Protein AF-A0A529Q2B0-F1 (afdb_monomer_lite)

Radius of gyration: 14.75 Å; chains: 1; bounding box: 33×18×42 Å

Sequence (58 aa):
AETPGVIDDPIRPGEFAEVDPFLTPAGALRTTPADLMLESPGISGLDGFFAARMRRAG

Foldseek 3Di:
DDDPQKAFDAADPPNDPPQNVQQDPRRKGFDWQVPFDDPDPVPGGDDTDIGTDMDGHD

pLDDT: mean 95.32, std 5.42, range [61.78, 98.25]

Secondary structure (DSSP, 8-state):
---TTEEE-PPPTTSSTTTGGGB-TTS-EE--GGG---SSGGG--PPP-EE--EEE--

Structure (mmCIF, N/CA/C/O backbone):
data_AF-A0A529Q2B0-F1
#
_entry.id   AF-A0A529Q2B0-F1
#
loop_
_atom_site.group_PDB
_atom_site.id
_atom_site.type_symbol
_atom_site.label_atom_id
_atom_site.label_alt_id
_atom_site.label_comp_id
_atom_site.label_asym_id
_atom_site.label_entity_id
_atom_site.label_seq_id
_atom_site.pdbx_PDB_ins_code
_atom_site.Cartn_x
_atom_site.Cartn_y
_atom_site.Cartn_z
_atom_site.occupancy
_atom_site.B_iso_or_equiv
_atom_site.auth_seq_id
_atom_site.auth_comp_id
_atom_site.auth_asym_id
_atom_site.auth_atom_id
_atom_site.pdbx_PDB_model_num
ATOM 1 N N . ALA A 1 1 ? 1.241 8.368 18.737 1.00 61.78 1 ALA A N 1
ATOM 2 C CA . ALA A 1 1 ? 0.277 9.138 19.545 1.00 61.78 1 ALA A CA 1
ATOM 3 C C . ALA A 1 1 ? -1.051 8.406 19.479 1.00 61.78 1 ALA A C 1
ATOM 5 O O . ALA A 1 1 ? -1.477 8.088 18.376 1.00 61.78 1 ALA A O 1
ATOM 6 N N . GLU A 1 2 ? -1.659 8.085 20.617 1.00 81.88 2 GLU A N 1
ATOM 7 C CA . GLU A 1 2 ? -2.995 7.480 20.653 1.00 81.88 2 GLU A CA 1
ATOM 8 C C . GLU A 1 2 ? -4.051 8.584 20.548 1.00 81.88 2 GLU A C 1
ATOM 10 O O . GLU A 1 2 ? -3.915 9.631 21.182 1.00 81.88 2 GLU A O 1
ATOM 15 N N . THR A 1 3 ? -5.081 8.371 19.725 1.00 92.06 3 THR A N 1
ATOM 16 C CA . THR A 1 3 ? -6.204 9.309 19.579 1.00 92.06 3 THR A CA 1
ATOM 17 C C . THR A 1 3 ? -7.454 8.661 20.171 1.00 92.06 3 THR A C 1
ATOM 19 O O . THR A 1 3 ? -7.991 7.735 19.562 1.00 92.06 3 THR A O 1
ATOM 22 N N . PRO A 1 4 ? -7.929 9.110 21.348 1.00 93.94 4 PRO A N 1
ATOM 23 C CA . PRO A 1 4 ? -9.107 8.532 21.984 1.00 93.94 4 PRO A CA 1
ATOM 24 C C . PRO A 1 4 ? -10.321 8.530 21.048 1.00 93.94 4 PRO A C 1
ATOM 26 O O . PRO A 1 4 ? -10.618 9.530 20.393 1.00 93.94 4 PRO A O 1
ATOM 29 N N . GLY A 1 5 ? -11.028 7.401 20.986 1.00 94.94 5 GLY A N 1
ATOM 30 C CA . GLY A 1 5 ? -12.205 7.242 20.129 1.00 94.94 5 GLY A CA 1
ATOM 31 C C . GLY A 1 5 ? -11.898 7.051 18.639 1.00 94.94 5 GLY A C 1
ATOM 32 O O . GLY A 1 5 ? -12.814 7.131 17.824 1.00 94.94 5 GLY A O 1
ATOM 33 N N . VAL A 1 6 ? -10.643 6.798 18.262 1.00 96.25 6 VAL A N 1
ATOM 34 C CA . VAL A 1 6 ? -10.241 6.370 16.915 1.00 96.25 6 VAL A CA 1
ATOM 35 C C . VAL A 1 6 ? -9.594 4.995 17.029 1.00 96.25 6 VAL A C 1
ATOM 37 O O . VAL A 1 6 ? -8.751 4.782 17.896 1.00 96.25 6 VAL A O 1
ATOM 40 N N . ILE A 1 7 ? -10.008 4.063 16.178 1.00 96.06 7 ILE A N 1
ATOM 41 C CA . ILE A 1 7 ? -9.517 2.683 16.166 1.00 96.06 7 ILE A CA 1
ATOM 42 C C . ILE A 1 7 ? -9.157 2.250 14.746 1.00 96.06 7 ILE A C 1
ATOM 44 O O . ILE A 1 7 ? -9.711 2.780 13.777 1.00 96.06 7 ILE A O 1
ATOM 48 N N . ASP A 1 8 ? -8.255 1.276 14.643 1.00 95.62 8 ASP A N 1
ATOM 49 C CA . ASP A 1 8 ? -7.833 0.708 13.364 1.00 95.62 8 ASP A CA 1
ATOM 50 C C . ASP A 1 8 ? -9.020 0.062 12.632 1.00 95.62 8 ASP A C 1
ATOM 52 O O . ASP A 1 8 ? -9.847 -0.641 13.224 1.00 95.62 8 ASP A O 1
ATOM 56 N N . ASP A 1 9 ? -9.091 0.293 11.323 1.00 97.38 9 ASP A N 1
ATOM 57 C CA . ASP A 1 9 ? -10.022 -0.369 10.411 1.00 97.38 9 ASP A CA 1
ATOM 58 C C . ASP A 1 9 ? -9.238 -0.891 9.197 1.00 97.38 9 ASP A C 1
ATOM 60 O O . ASP A 1 9 ? -9.280 -0.285 8.122 1.00 97.38 9 ASP A O 1
ATOM 64 N N . PRO A 1 10 ? -8.446 -1.965 9.374 1.00 98.06 10 PRO A N 1
ATOM 65 C CA . PRO A 1 10 ? -7.508 -2.434 8.361 1.00 98.06 10 PRO A CA 1
ATOM 66 C C . PRO A 1 10 ? -8.218 -2.786 7.052 1.00 98.06 10 PRO A C 1
ATOM 68 O O . PRO A 1 10 ? -9.335 -3.313 7.051 1.00 98.06 10 PRO A O 1
ATOM 71 N N . ILE A 1 11 ? -7.558 -2.502 5.929 1.00 98.25 11 ILE A N 1
ATOM 72 C CA . ILE A 1 11 ? -8.028 -2.923 4.607 1.00 98.25 11 ILE A CA 1
ATOM 73 C C . ILE A 1 11 ? -7.851 -4.437 4.503 1.00 98.25 11 ILE A C 1
ATOM 75 O O . ILE A 1 11 ? -6.781 -4.968 4.813 1.00 98.25 11 ILE A O 1
ATOM 79 N N . ARG A 1 12 ? -8.909 -5.137 4.088 1.00 97.81 12 ARG A N 1
ATOM 80 C CA . ARG A 1 12 ? -8.870 -6.590 3.888 1.00 97.81 12 ARG A CA 1
ATOM 81 C C . ARG A 1 12 ? -8.434 -6.929 2.457 1.00 97.81 12 ARG A C 1
ATOM 83 O O . ARG A 1 12 ? -8.795 -6.194 1.538 1.00 97.81 12 ARG A O 1
ATOM 90 N N . PRO A 1 13 ? -7.735 -8.058 2.240 1.00 97.62 13 PRO A N 1
ATOM 91 C CA . PRO A 1 13 ? -7.502 -8.567 0.892 1.00 97.62 13 PRO A CA 1
ATOM 92 C C . PRO A 1 13 ? -8.818 -8.727 0.120 1.00 97.62 13 PRO A C 1
ATOM 94 O O . PRO A 1 13 ? -9.810 -9.207 0.677 1.00 97.62 13 PRO A O 1
ATOM 97 N N . GLY A 1 14 ? -8.834 -8.305 -1.141 1.00 97.56 14 GLY A N 1
ATOM 98 C CA . GLY A 1 14 ? -10.000 -8.331 -2.022 1.00 97.56 14 GLY A CA 1
ATOM 99 C C . GLY A 1 14 ? -11.050 -7.249 -1.748 1.00 97.56 14 GLY A C 1
ATOM 100 O O . GLY A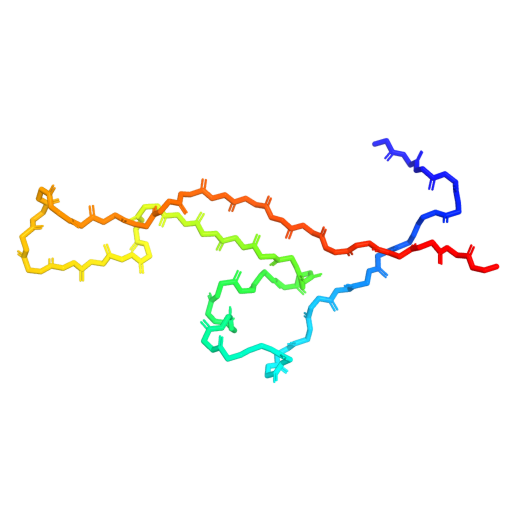 1 14 ? -12.070 -7.214 -2.432 1.00 97.56 14 GLY A O 1
ATOM 101 N N . GLU A 1 15 ? -10.833 -6.361 -0.774 1.00 97.94 15 GLU A N 1
ATOM 102 C CA . GLU A 1 15 ? -11.754 -5.251 -0.498 1.00 97.94 15 GLU A CA 1
ATOM 103 C C . GLU A 1 15 ? -11.723 -4.183 -1.603 1.00 97.94 15 GLU A C 1
ATOM 105 O O . GLU A 1 15 ? -12.756 -3.605 -1.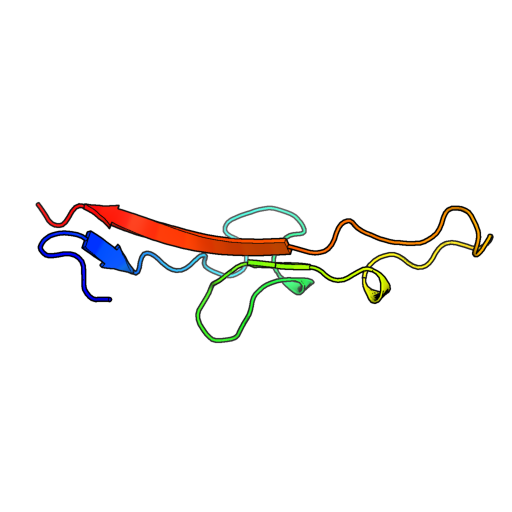940 1.00 97.94 15 GLU A O 1
ATOM 110 N N . PHE A 1 16 ? -10.548 -3.962 -2.200 1.00 96.19 16 PHE A N 1
ATOM 111 C CA . PHE A 1 16 ? -10.345 -3.079 -3.345 1.00 96.19 16 PHE A CA 1
ATOM 112 C C . PHE A 1 16 ? -9.614 -3.835 -4.454 1.00 96.19 16 PHE A C 1
ATOM 114 O O . PHE A 1 16 ? -8.707 -4.624 -4.188 1.00 96.19 16 PHE A O 1
ATOM 121 N N . ALA A 1 17 ? -9.988 -3.578 -5.706 1.00 95.44 17 ALA A N 1
ATOM 122 C CA . ALA A 1 17 ? -9.299 -4.163 -6.848 1.00 95.44 17 ALA A CA 1
ATOM 123 C C . ALA A 1 17 ? -7.832 -3.704 -6.889 1.00 95.44 17 ALA A C 1
ATOM 125 O O . ALA A 1 17 ? -7.547 -2.533 -6.649 1.00 95.44 17 ALA A O 1
ATOM 126 N N . GLU A 1 18 ? -6.924 -4.634 -7.202 1.00 92.69 18 GLU A N 1
ATOM 127 C CA . GLU A 1 18 ? -5.496 -4.378 -7.475 1.00 92.69 18 GLU A CA 1
ATOM 128 C C . GLU A 1 18 ? -4.675 -3.820 -6.296 1.00 92.69 18 GLU A C 1
ATOM 130 O O . GLU A 1 18 ? -3.484 -3.555 -6.434 1.00 92.69 18 GLU A O 1
ATOM 135 N N . VAL A 1 19 ? -5.278 -3.695 -5.113 1.00 95.81 19 VAL A N 1
ATOM 136 C CA . VAL A 1 19 ? -4.635 -3.140 -3.914 1.00 95.81 19 VAL A CA 1
ATOM 137 C C . VAL A 1 19 ? -3.849 -4.184 -3.122 1.00 95.81 19 VAL A C 1
ATOM 139 O O . VAL A 1 19 ? -2.853 -3.839 -2.488 1.00 95.81 19 VAL A O 1
ATOM 142 N N . ASP A 1 20 ? -4.263 -5.451 -3.166 1.00 97.56 20 ASP A N 1
ATOM 143 C CA . ASP A 1 20 ? -3.696 -6.538 -2.357 1.00 97.56 20 ASP A CA 1
ATOM 144 C C . ASP A 1 20 ? -2.156 -6.618 -2.357 1.00 97.56 20 ASP A C 1
ATOM 146 O O . ASP A 1 20 ? -1.590 -6.794 -1.275 1.00 97.56 20 ASP A O 1
ATOM 150 N N . PRO A 1 21 ? -1.443 -6.437 -3.491 1.00 96.75 21 PRO A N 1
ATOM 151 C CA . PRO A 1 21 ? 0.023 -6.463 -3.507 1.00 96.75 21 PRO A CA 1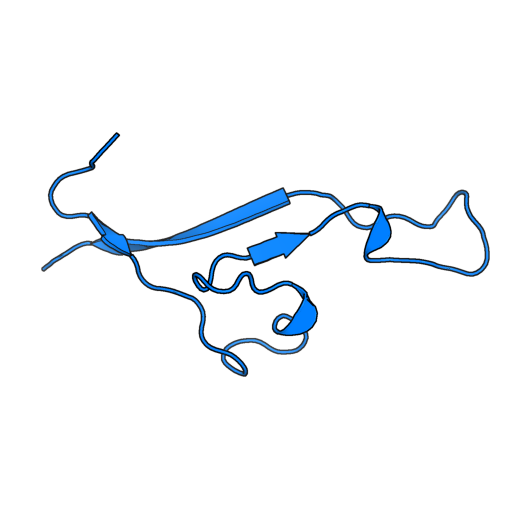
ATOM 152 C C . PRO A 1 21 ? 0.686 -5.369 -2.657 1.00 96.75 21 PRO A C 1
ATOM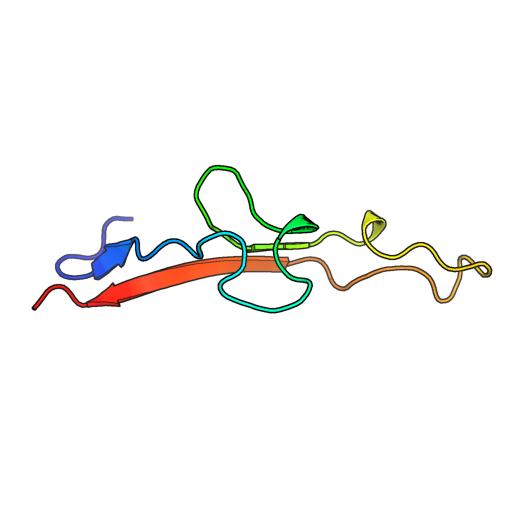 154 O O . PRO A 1 21 ? 1.833 -5.526 -2.246 1.00 96.75 21 PRO A O 1
ATOM 157 N N . PHE A 1 22 ? -0.028 -4.275 -2.383 1.00 97.56 22 PHE A N 1
ATOM 158 C CA . PHE A 1 22 ? 0.455 -3.118 -1.624 1.00 97.56 22 PHE A CA 1
ATOM 159 C C . PHE A 1 22 ? 0.033 -3.153 -0.150 1.00 97.56 22 PHE A C 1
ATOM 161 O O . PHE A 1 22 ? 0.323 -2.218 0.605 1.00 97.56 22 PHE A O 1
ATOM 168 N N . LEU A 1 23 ? -0.670 -4.206 0.284 1.00 98.06 23 LEU A N 1
ATOM 169 C CA . LEU A 1 23 ? -1.077 -4.355 1.675 1.00 98.06 23 LEU A CA 1
ATOM 170 C C . LEU A 1 23 ? 0.086 -4.846 2.538 1.00 98.06 23 LEU A C 1
ATOM 172 O O . LEU A 1 23 ? 0.692 -5.892 2.317 1.00 98.06 23 LEU A O 1
ATOM 176 N N . THR A 1 24 ? 0.358 -4.097 3.599 1.00 97.88 24 THR A N 1
ATOM 177 C CA . THR A 1 24 ? 1.189 -4.573 4.708 1.00 97.88 24 THR A CA 1
ATOM 178 C C . THR A 1 24 ? 0.457 -5.662 5.507 1.00 97.88 24 THR A C 1
ATOM 180 O O . THR A 1 24 ? -0.775 -5.712 5.487 1.00 97.88 24 THR A O 1
ATOM 183 N N . PRO A 1 25 ? 1.162 -6.473 6.323 1.00 97.00 25 PRO A N 1
ATOM 184 C CA . PRO A 1 25 ? 0.513 -7.445 7.211 1.00 97.00 25 PRO A CA 1
ATOM 185 C C . PRO A 1 25 ? -0.495 -6.835 8.201 1.00 97.00 25 PRO A C 1
ATOM 187 O O . PRO A 1 25 ? -1.363 -7.541 8.703 1.00 97.00 25 PRO A O 1
ATOM 190 N N . ALA A 1 26 ? -0.387 -5.532 8.484 1.00 96.75 26 ALA A N 1
ATOM 191 C CA . ALA A 1 26 ? -1.306 -4.797 9.351 1.00 96.75 26 ALA A CA 1
ATOM 192 C C . ALA A 1 26 ? -2.534 -4.225 8.609 1.00 96.75 26 ALA A C 1
ATOM 194 O O . ALA A 1 26 ? -3.345 -3.543 9.226 1.00 96.75 26 ALA A O 1
ATOM 195 N N . GLY A 1 27 ? -2.674 -4.451 7.297 1.00 97.88 27 GLY A N 1
ATOM 196 C CA . GLY A 1 27 ? -3.790 -3.925 6.498 1.00 97.88 27 GLY A CA 1
ATOM 197 C C . GLY A 1 27 ? -3.692 -2.431 6.167 1.00 97.88 27 GLY A C 1
ATOM 198 O O . GLY A 1 27 ? -4.685 -1.821 5.772 1.00 97.88 27 GLY A O 1
ATOM 199 N N . ALA A 1 28 ? -2.512 -1.827 6.333 1.00 98.19 28 ALA A N 1
ATOM 200 C CA . ALA A 1 28 ? -2.194 -0.511 5.779 1.00 98.19 28 ALA A CA 1
ATOM 201 C C . ALA A 1 28 ? -1.694 -0.638 4.333 1.00 98.19 28 ALA A C 1
ATOM 203 O O . ALA A 1 28 ? -1.064 -1.641 3.987 1.00 98.19 28 ALA A O 1
ATOM 204 N N . LEU A 1 29 ? -1.922 0.398 3.528 1.00 97.94 29 LEU A N 1
ATOM 205 C CA . LEU A 1 29 ? -1.435 0.513 2.159 1.00 97.94 29 LEU A CA 1
ATOM 206 C C . LEU A 1 29 ? -0.028 1.110 2.148 1.00 97.94 29 LEU A C 1
ATOM 208 O O . LEU A 1 29 ? 0.218 2.137 2.790 1.00 97.94 29 LEU A O 1
ATOM 212 N N . ARG A 1 30 ? 0.885 0.498 1.396 1.00 98.19 30 ARG A N 1
ATOM 213 C CA . ARG A 1 30 ? 2.226 1.031 1.183 1.00 98.19 30 ARG A CA 1
ATOM 214 C C . ARG A 1 30 ? 2.674 0.803 -0.251 1.00 98.19 30 ARG A C 1
ATOM 216 O O . ARG A 1 30 ? 2.786 -0.338 -0.681 1.00 98.19 30 ARG A O 1
ATOM 223 N N . THR A 1 31 ? 3.009 1.892 -0.926 1.00 97.81 31 THR A N 1
ATOM 224 C CA . THR A 1 31 ? 3.635 1.881 -2.248 1.00 97.81 31 THR A CA 1
ATOM 225 C C . THR A 1 31 ? 5.043 2.462 -2.171 1.00 97.81 31 THR A C 1
ATOM 227 O O . THR A 1 31 ? 5.406 3.212 -1.257 1.00 97.81 31 THR A O 1
ATOM 230 N N . THR A 1 32 ? 5.859 2.116 -3.150 1.00 96.69 32 THR A N 1
ATOM 231 C CA . THR A 1 32 ? 7.238 2.541 -3.324 1.00 96.69 32 THR A CA 1
ATOM 232 C C . THR A 1 32 ? 7.507 2.783 -4.809 1.00 96.69 32 THR A C 1
ATOM 234 O O . THR A 1 32 ? 6.860 2.173 -5.660 1.00 96.69 32 THR A O 1
ATOM 237 N N . PRO A 1 33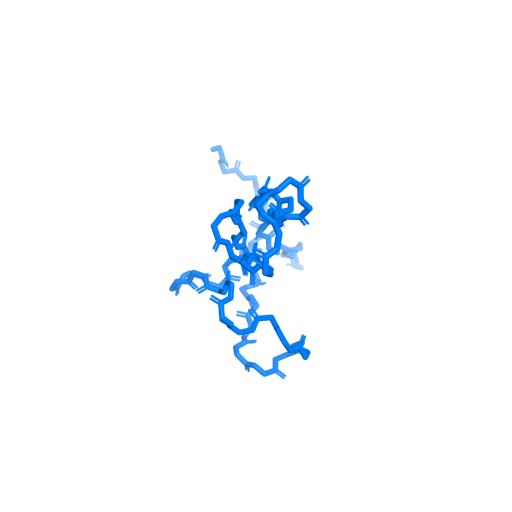 ? 8.527 3.581 -5.157 1.00 96.25 33 PRO A N 1
ATOM 238 C CA . PRO A 1 33 ? 8.944 3.720 -6.550 1.00 96.25 33 PRO A CA 1
ATOM 239 C C . PRO A 1 33 ? 9.286 2.394 -7.240 1.00 96.25 33 PRO A C 1
ATOM 241 O O . PRO A 1 33 ? 9.159 2.292 -8.453 1.00 96.25 33 PRO A O 1
ATOM 244 N N . ALA A 1 34 ? 9.681 1.359 -6.496 1.00 95.00 34 ALA A N 1
ATOM 245 C CA . ALA A 1 34 ? 10.006 0.060 -7.077 1.00 95.00 34 ALA A CA 1
ATOM 246 C C . ALA A 1 34 ? 8.772 -0.739 -7.542 1.00 95.00 34 ALA A C 1
ATOM 248 O O . ALA A 1 34 ? 8.933 -1.725 -8.258 1.00 95.00 34 ALA A O 1
ATOM 249 N N . ASP A 1 35 ? 7.564 -0.317 -7.164 1.00 95.38 35 ASP A N 1
ATOM 250 C CA . ASP A 1 35 ? 6.329 -1.069 -7.404 1.00 95.38 35 ASP A CA 1
ATOM 251 C C . ASP A 1 35 ? 5.770 -0.919 -8.827 1.00 95.38 35 ASP A C 1
ATOM 253 O O . ASP A 1 35 ? 4.868 -1.658 -9.217 1.00 95.38 35 ASP A O 1
ATOM 257 N N . LEU A 1 36 ? 6.321 -0.004 -9.631 1.00 95.38 36 LEU A N 1
ATOM 258 C CA . LEU A 1 36 ? 6.004 0.118 -11.053 1.00 95.38 36 LEU A CA 1
ATOM 259 C C . LEU A 1 36 ? 7.286 0.135 -11.879 1.00 95.38 36 LEU A C 1
ATOM 261 O O . LEU A 1 36 ? 7.971 1.154 -11.983 1.00 95.38 36 LEU A O 1
ATOM 265 N N . MET A 1 37 ? 7.574 -0.999 -12.510 1.00 95.50 37 MET A N 1
ATOM 266 C CA . MET A 1 37 ? 8.679 -1.148 -13.451 1.00 95.50 37 MET A CA 1
ATOM 267 C C . MET A 1 37 ? 8.134 -1.228 -14.876 1.00 95.50 37 MET A C 1
ATOM 269 O O . MET A 1 37 ? 7.483 -2.203 -15.244 1.00 95.50 37 MET A O 1
ATOM 273 N N . LEU A 1 38 ? 8.408 -0.198 -15.676 1.00 95.62 38 LEU A N 1
ATOM 274 C CA . LEU A 1 38 ? 8.128 -0.149 -17.110 1.00 95.62 38 LEU A CA 1
ATOM 275 C C . LEU A 1 38 ? 9.406 -0.431 -17.916 1.00 95.62 38 LEU A C 1
ATOM 277 O O . LEU A 1 38 ? 10.510 -0.461 -17.371 1.00 95.62 38 LEU A O 1
ATOM 281 N N . GLU A 1 39 ? 9.266 -0.596 -19.234 1.00 96.69 39 GLU A N 1
ATOM 282 C CA . GLU A 1 39 ? 10.405 -0.855 -20.130 1.00 96.69 39 GLU A CA 1
ATOM 283 C C . GLU A 1 39 ? 11.444 0.277 -20.119 1.00 96.69 39 GLU A C 1
ATOM 285 O O . GLU A 1 39 ? 12.643 0.034 -20.231 1.00 96.69 39 GLU A O 1
ATOM 290 N N . SER A 1 40 ? 10.986 1.525 -19.991 1.00 96.69 40 SER A N 1
ATOM 291 C CA . SER A 1 40 ? 11.838 2.713 -20.008 1.00 96.69 40 SER A CA 1
ATOM 292 C C . SER A 1 40 ? 12.039 3.255 -18.588 1.00 96.69 40 SER A C 1
ATOM 294 O O . SER A 1 40 ? 11.086 3.775 -18.008 1.00 96.69 40 SER A O 1
ATOM 296 N N . PRO A 1 41 ? 13.270 3.235 -18.033 1.00 93.50 41 PRO A N 1
ATOM 297 C CA . PRO A 1 41 ? 13.518 3.632 -16.644 1.00 93.50 41 PRO A CA 1
ATOM 298 C C . PRO A 1 41 ? 13.069 5.055 -16.296 1.00 93.50 41 PRO A C 1
ATOM 300 O O . PRO A 1 41 ? 12.656 5.304 -15.172 1.00 93.50 41 PRO A O 1
ATOM 303 N N . GLY A 1 42 ? 13.128 5.984 -17.256 1.00 94.69 42 GLY A N 1
ATOM 304 C CA . GLY A 1 42 ? 12.747 7.386 -17.045 1.00 94.69 42 GLY A CA 1
ATOM 305 C C . GLY A 1 42 ? 11.245 7.630 -16.863 1.00 94.69 42 GLY A C 1
ATOM 306 O O . GLY A 1 42 ? 10.874 8.735 -16.483 1.00 94.69 42 GLY A O 1
ATOM 307 N N . ILE A 1 43 ? 10.400 6.630 -17.140 1.00 94.88 43 ILE A N 1
ATOM 308 C CA . ILE A 1 43 ? 8.945 6.677 -16.908 1.00 94.88 43 ILE A CA 1
ATOM 309 C C . ILE A 1 43 ? 8.470 5.609 -15.912 1.00 94.88 43 ILE A C 1
ATOM 311 O O . ILE A 1 43 ? 7.277 5.517 -15.642 1.00 94.88 43 ILE A O 1
ATOM 315 N N . SER A 1 44 ? 9.387 4.796 -15.384 1.00 96.88 44 SER A N 1
ATOM 316 C CA . SER A 1 44 ? 9.112 3.877 -14.279 1.00 96.88 44 SER A CA 1
ATOM 317 C C . SER A 1 44 ? 8.985 4.645 -12.964 1.00 96.88 44 SER A C 1
ATOM 319 O O . SER A 1 44 ? 9.470 5.770 -12.836 1.00 96.88 44 SER A O 1
ATOM 321 N N . GLY A 1 45 ? 8.392 4.005 -11.961 1.00 96.38 45 GLY A N 1
ATOM 322 C CA . GLY A 1 45 ? 8.178 4.598 -10.647 1.00 96.38 45 GLY A CA 1
ATOM 323 C C . GLY A 1 45 ? 6.704 4.772 -10.327 1.00 96.38 45 GLY A C 1
ATOM 324 O O . GLY A 1 45 ? 5.996 5.497 -11.020 1.00 96.38 45 GLY A O 1
ATOM 325 N N . LEU A 1 46 ? 6.253 4.130 -9.250 1.00 96.81 46 LEU A N 1
ATOM 326 C CA . LEU A 1 46 ? 4.981 4.463 -8.615 1.00 96.81 46 LEU A CA 1
ATOM 327 C C . LEU A 1 46 ? 5.224 5.516 -7.530 1.00 96.81 46 LEU A C 1
ATOM 329 O O . LEU A 1 46 ? 6.252 5.489 -6.848 1.00 96.81 46 LEU A O 1
ATOM 333 N N . ASP A 1 47 ? 4.272 6.422 -7.325 1.00 95.62 47 ASP A N 1
ATOM 334 C CA . ASP A 1 47 ? 4.349 7.355 -6.204 1.00 95.62 47 ASP A CA 1
ATOM 335 C C . ASP A 1 47 ? 4.399 6.585 -4.881 1.00 95.62 47 ASP A C 1
ATOM 337 O O . ASP A 1 47 ? 3.535 5.756 -4.584 1.00 95.62 47 ASP A O 1
ATOM 341 N N . GLY A 1 48 ? 5.429 6.855 -4.079 1.00 96.38 48 GLY A N 1
ATOM 342 C CA . GLY A 1 48 ? 5.622 6.204 -2.790 1.00 96.38 48 GLY A CA 1
ATOM 343 C C . GLY A 1 48 ? 4.827 6.892 -1.688 1.00 96.38 48 GLY A C 1
ATOM 344 O O . GLY A 1 48 ? 5.062 8.066 -1.398 1.00 96.38 48 GLY A O 1
ATOM 345 N N . PHE A 1 49 ? 3.933 6.160 -1.027 1.00 97.56 49 PHE A N 1
ATOM 346 C CA . PHE A 1 49 ? 3.205 6.663 0.135 1.00 97.56 49 PHE A CA 1
ATOM 347 C C . PHE A 1 49 ? 2.846 5.556 1.130 1.00 97.56 49 PHE A C 1
ATOM 349 O O . PHE A 1 49 ? 3.024 4.361 0.890 1.00 97.56 49 PHE A O 1
ATOM 356 N N . PHE A 1 50 ? 2.339 5.986 2.284 1.00 98.00 50 PHE A N 1
ATOM 357 C CA . PHE A 1 50 ? 1.779 5.121 3.312 1.00 98.00 50 PHE A CA 1
ATOM 358 C C . PHE A 1 50 ? 0.407 5.648 3.730 1.00 98.00 50 PHE A C 1
ATOM 360 O O . PHE A 1 50 ? 0.263 6.841 4.002 1.00 98.00 50 PHE A O 1
ATOM 367 N N . ALA A 1 51 ? -0.583 4.763 3.811 1.00 97.69 51 ALA A N 1
ATOM 368 C CA . ALA A 1 51 ? -1.926 5.097 4.264 1.00 97.69 51 ALA A CA 1
ATOM 369 C C . ALA A 1 51 ? -2.484 4.000 5.177 1.00 97.69 51 ALA A C 1
ATOM 371 O O . ALA A 1 51 ? -2.445 2.818 4.845 1.00 97.69 51 ALA A O 1
ATOM 372 N N . ALA A 1 52 ? -3.051 4.397 6.314 1.00 97.56 52 ALA A N 1
ATOM 373 C CA . ALA A 1 52 ? -3.786 3.513 7.211 1.00 97.56 52 ALA A 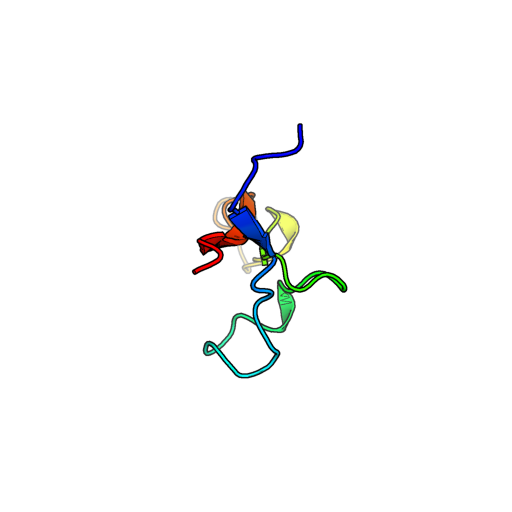CA 1
ATOM 374 C C . ALA A 1 52 ? -5.234 3.994 7.310 1.00 97.56 52 ALA A C 1
ATOM 376 O O . ALA A 1 52 ? -5.486 5.199 7.404 1.00 97.56 52 ALA A O 1
ATOM 377 N N . ARG A 1 53 ? -6.184 3.057 7.290 1.00 97.25 53 ARG A N 1
ATOM 378 C CA . ARG A 1 53 ? -7.596 3.370 7.484 1.00 97.25 53 ARG A CA 1
ATOM 379 C C . ARG A 1 53 ? -7.955 3.240 8.959 1.00 97.25 53 ARG A C 1
ATOM 381 O O . ARG A 1 53 ? -7.644 2.252 9.616 1.00 97.25 53 ARG A O 1
ATOM 388 N N . MET A 1 54 ? -8.628 4.272 9.446 1.00 96.88 54 MET A N 1
ATOM 389 C CA . MET A 1 54 ? -9.113 4.383 10.812 1.00 96.88 54 MET A CA 1
ATOM 390 C C . MET A 1 54 ? -10.621 4.602 10.790 1.00 96.88 54 MET A C 1
ATOM 392 O O . MET A 1 54 ? -11.147 5.220 9.862 1.00 96.88 54 MET A O 1
ATOM 396 N N . ARG A 1 55 ? -11.308 4.198 11.857 1.00 96.75 55 ARG A N 1
ATOM 397 C CA . ARG A 1 55 ? -12.708 4.561 12.097 1.00 96.75 55 ARG A CA 1
ATOM 398 C C . ARG A 1 55 ? -12.886 5.184 13.473 1.00 96.75 55 ARG A C 1
ATOM 400 O O . ARG A 1 55 ? -12.164 4.873 14.419 1.00 96.75 55 ARG A O 1
ATOM 407 N N . ARG A 1 56 ? -13.893 6.046 13.604 1.00 96.69 56 ARG A N 1
ATOM 408 C CA . ARG A 1 56 ? -14.340 6.534 14.911 1.00 96.69 56 ARG A CA 1
ATOM 409 C C . ARG A 1 56 ? -14.995 5.378 15.679 1.00 96.69 56 ARG A C 1
ATOM 411 O O . ARG A 1 56 ? -15.832 4.668 15.121 1.00 96.69 56 ARG A O 1
ATOM 418 N N . ALA A 1 57 ? -14.615 5.189 16.938 1.00 92.00 57 ALA A N 1
ATOM 419 C CA . ALA A 1 57 ? -15.351 4.339 17.865 1.00 92.00 57 ALA A CA 1
ATOM 420 C C . ALA A 1 57 ? -16.683 5.028 18.201 1.00 92.00 57 ALA A C 1
ATOM 422 O O . ALA A 1 57 ? -16.689 6.214 18.540 1.00 92.00 57 ALA A O 1
ATOM 423 N N . GLY A 1 58 ? -17.787 4.303 18.008 1.00 81.00 58 GLY A N 1
ATOM 424 C CA . GLY A 1 58 ? -19.126 4.746 18.406 1.00 81.00 58 GLY A CA 1
ATOM 425 C C . GLY A 1 58 ? -19.293 4.767 19.915 1.00 81.00 58 GLY A C 1
ATOM 426 O O . GLY A 1 58 ? -18.558 4.011 20.590 1.00 81.00 58 GLY A O 1
#